Protein AF-A0A974SGR2-F1 (afdb_monomer)

Solvent-accessible surface area (backbone atoms only — not comparable to full-atom values): 9854 Å² total; per-residue (Å²): 108,26,38,35,38,32,66,73,62,61,27,42,56,68,49,44,30,70,67,68,69,44,50,73,65,49,49,39,49,68,59,56,96,46,69,69,44,54,49,40,41,57,39,40,78,72,72,32,44,42,34,42,46,37,31,22,83,66,70,86,58,76,45,78,44,71,26,63,75,69,69,35,37,38,35,37,37,39,48,25,70,70,30,63,55,53,72,70,46,82,71,44,68,75,43,75,68,30,40,30,51,49,27,26,39,30,63,48,50,98,51,55,59,57,54,42,56,76,71,55,51,55,31,38,37,32,45,35,56,96,36,25,36,33,60,49,49,50,54,42,24,59,75,69,73,34,57,71,50,62,44,83,77,74,89,76,75,100,65,98,68,92,75,83,76,73,77,77,79,74,78,76,84,129

Sequence (174 aa):
MHVGIFMHTNYFEDFFVKGLGLSEEEYVSSYHNDFSFDYARLLHTKGIRTTIYNFTRVGDEVRTYRHGIVDCTVKFIPVGRLYKSYCLIPLSHRTPIGKFISQYISTIQKDLAGILRGDGISLIYAQEYASGRFERLASTAKELNIPIIAAYHGAAYINGYCLLRSIRCTRLPF

Structure (mmCIF, N/CA/C/O backbone):
data_AF-A0A974SGR2-F1
#
_entry.id   AF-A0A974SGR2-F1
#
loop_
_atom_site.group_PDB
_atom_site.id
_atom_site.type_symbol
_atom_site.label_atom_id
_atom_site.label_alt_id
_atom_site.label_comp_id
_atom_site.label_asym_id
_atom_site.label_entity_id
_atom_site.label_seq_id
_atom_site.pdbx_PDB_ins_code
_atom_site.Cartn_x
_atom_site.Cartn_y
_atom_site.Cartn_z
_atom_site.occupancy
_atom_site.B_iso_or_equiv
_atom_site.auth_seq_id
_atom_site.auth_comp_id
_atom_site.auth_asym_id
_atom_site.auth_atom_id
_atom_site.pdbx_PDB_model_num
ATOM 1 N N . MET A 1 1 ? -12.141 1.191 14.146 1.00 92.06 1 MET A N 1
ATOM 2 C CA . MET A 1 1 ? -11.139 1.882 13.301 1.00 92.06 1 MET A CA 1
ATOM 3 C C . MET A 1 1 ? -10.350 0.841 12.522 1.00 92.06 1 MET A C 1
ATOM 5 O O . MET A 1 1 ? -10.041 -0.201 13.094 1.00 92.06 1 MET A O 1
ATOM 9 N N . HIS A 1 2 ? -10.038 1.102 11.250 1.00 97.69 2 HIS A N 1
ATOM 10 C CA . HIS A 1 2 ? -9.254 0.194 10.405 1.00 97.69 2 HIS A CA 1
ATOM 11 C C . HIS A 1 2 ? -8.183 0.979 9.640 1.00 97.69 2 HIS A C 1
ATOM 13 O O . HIS A 1 2 ? -8.493 1.906 8.893 1.00 97.69 2 HIS A O 1
ATOM 19 N N . VAL A 1 3 ? -6.919 0.631 9.867 1.00 97.88 3 VAL A N 1
ATOM 20 C CA . VAL A 1 3 ? -5.754 1.303 9.281 1.00 97.88 3 VAL A CA 1
ATOM 21 C C . VAL A 1 3 ? -5.208 0.506 8.099 1.00 97.88 3 VAL A C 1
ATOM 23 O O . VAL A 1 3 ? -4.943 -0.690 8.220 1.00 97.88 3 VAL A O 1
ATOM 26 N N . GLY A 1 4 ? -5.016 1.175 6.964 1.00 98.00 4 GLY A N 1
ATOM 27 C CA . GLY A 1 4 ? -4.312 0.629 5.808 1.00 98.00 4 GLY A CA 1
ATOM 28 C C . GLY A 1 4 ? -2.844 1.038 5.827 1.00 98.00 4 GLY A C 1
ATOM 29 O O . GLY A 1 4 ? -2.545 2.219 5.672 1.00 98.00 4 GLY A O 1
ATOM 30 N N . ILE A 1 5 ? -1.939 0.082 6.017 1.00 96.81 5 ILE A N 1
ATOM 31 C CA . ILE A 1 5 ? -0.490 0.296 6.057 1.00 96.81 5 ILE A CA 1
ATOM 32 C C . ILE A 1 5 ? 0.082 0.033 4.664 1.00 96.81 5 ILE A C 1
ATOM 34 O O . ILE A 1 5 ? -0.095 -1.051 4.115 1.00 96.81 5 ILE A O 1
ATOM 38 N N . PHE A 1 6 ? 0.779 1.013 4.098 1.00 95.06 6 PHE A N 1
ATOM 39 C CA . PHE A 1 6 ? 1.443 0.911 2.804 1.00 95.06 6 PHE A CA 1
ATOM 40 C C . PHE A 1 6 ? 2.953 0.935 2.979 1.00 95.06 6 PHE A C 1
ATOM 42 O O . PHE A 1 6 ? 3.519 1.920 3.464 1.00 95.06 6 PHE A O 1
ATOM 49 N N . MET A 1 7 ? 3.594 -0.133 2.513 1.00 89.69 7 MET A N 1
ATOM 50 C CA . MET A 1 7 ? 5.050 -0.247 2.476 1.00 89.69 7 MET A CA 1
ATOM 51 C C . MET A 1 7 ? 5.659 0.792 1.530 1.00 89.69 7 MET A C 1
ATOM 53 O O . MET A 1 7 ? 4.964 1.354 0.686 1.00 89.69 7 MET A O 1
ATOM 57 N N . HIS A 1 8 ? 6.959 1.055 1.628 1.00 83.62 8 HIS A N 1
ATOM 58 C CA . HIS A 1 8 ? 7.677 1.952 0.708 1.00 83.62 8 HIS A CA 1
ATOM 59 C C . HIS A 1 8 ? 8.118 1.258 -0.599 1.00 83.62 8 HIS A C 1
ATOM 61 O O . HIS A 1 8 ? 8.363 1.906 -1.618 1.00 83.62 8 HIS A O 1
ATOM 67 N N . THR A 1 9 ? 8.205 -0.071 -0.593 1.00 82.69 9 THR A N 1
ATOM 68 C CA . THR A 1 9 ? 8.738 -0.893 -1.691 1.00 82.69 9 THR A CA 1
ATOM 69 C C . THR A 1 9 ? 7.934 -0.724 -2.981 1.00 82.69 9 THR A C 1
ATOM 71 O O . THR A 1 9 ? 6.711 -0.838 -2.969 1.00 82.69 9 THR A O 1
ATOM 74 N N . ASN A 1 10 ? 8.586 -0.470 -4.123 1.00 81.31 10 ASN A N 1
ATOM 75 C CA . ASN A 1 10 ? 7.888 -0.242 -5.401 1.00 81.31 10 ASN A CA 1
ATOM 76 C C . ASN A 1 10 ? 6.908 -1.371 -5.747 1.00 81.31 10 ASN A C 1
ATOM 78 O O . ASN A 1 10 ? 5.767 -1.095 -6.124 1.00 81.31 10 ASN A O 1
ATOM 82 N N . TYR A 1 11 ? 7.369 -2.608 -5.582 1.00 87.19 11 TYR A N 1
ATOM 83 C CA . TYR A 1 11 ? 6.593 -3.835 -5.635 1.00 87.19 11 TYR A CA 1
ATOM 84 C C . TYR A 1 11 ? 7.250 -4.881 -4.722 1.00 87.19 11 TYR A C 1
ATOM 86 O O . TYR A 1 11 ? 8.442 -4.798 -4.419 1.00 87.19 11 TYR A O 1
ATOM 94 N N . PHE A 1 12 ? 6.460 -5.847 -4.276 1.00 91.19 12 PHE A N 1
ATOM 95 C CA . PHE A 1 12 ? 6.796 -6.869 -3.298 1.00 91.19 12 PHE A CA 1
ATOM 96 C C . PHE A 1 12 ? 8.034 -7.670 -3.701 1.00 91.19 12 PHE A C 1
ATOM 98 O O . PHE A 1 12 ? 8.971 -7.809 -2.915 1.00 91.19 12 PHE A O 1
ATOM 105 N N . GLU A 1 13 ? 8.076 -8.118 -4.958 1.00 91.88 13 GLU A N 1
ATOM 106 C CA . GLU A 1 13 ? 9.144 -8.983 -5.457 1.00 91.88 13 GLU A CA 1
ATOM 107 C C . GLU A 1 13 ? 10.515 -8.289 -5.476 1.00 91.88 13 GLU A C 1
ATOM 109 O O . GLU A 1 13 ? 11.546 -8.956 -5.439 1.00 91.88 13 GLU A O 1
ATOM 114 N N . ASP A 1 14 ? 10.553 -6.955 -5.528 1.00 87.00 14 ASP A N 1
ATOM 115 C CA . ASP A 1 14 ? 11.807 -6.198 -5.570 1.00 87.00 14 ASP A CA 1
ATOM 116 C C . ASP A 1 14 ? 12.587 -6.306 -4.262 1.00 87.00 14 ASP A C 1
ATOM 118 O O . ASP A 1 14 ? 13.808 -6.419 -4.268 1.00 87.00 14 ASP A O 1
ATOM 122 N N . PHE A 1 15 ? 11.867 -6.273 -3.141 1.00 86.44 15 PHE A N 1
ATOM 123 C CA . PHE A 1 15 ? 12.464 -6.208 -1.815 1.00 86.44 15 PHE A CA 1
ATOM 124 C C . PHE A 1 15 ? 12.393 -7.551 -1.094 1.00 86.44 15 PHE A C 1
ATOM 126 O O . PHE A 1 15 ? 13.418 -8.070 -0.667 1.00 86.44 15 PHE A O 1
ATOM 133 N N . PHE A 1 16 ? 11.204 -8.149 -0.995 1.00 88.56 16 PHE A N 1
ATOM 134 C CA 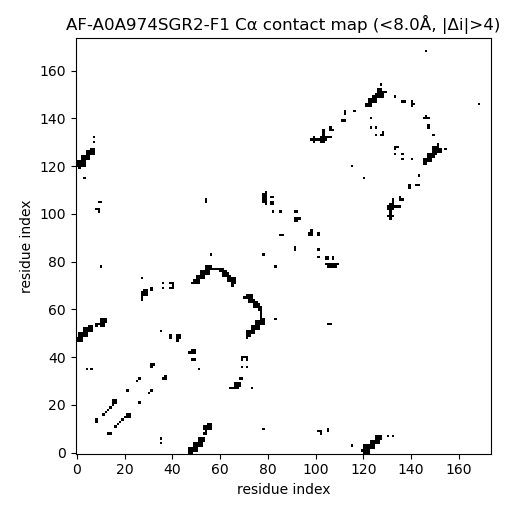. PHE A 1 16 ? 11.011 -9.357 -0.193 1.00 88.56 16 PHE A CA 1
ATOM 135 C C . PHE A 1 16 ? 11.489 -10.612 -0.926 1.00 88.56 16 PHE A C 1
ATOM 137 O O . PHE A 1 16 ? 12.197 -11.422 -0.338 1.00 88.56 16 PHE A O 1
ATOM 144 N N . VAL A 1 17 ? 11.204 -10.737 -2.226 1.00 90.69 17 VAL A N 1
ATOM 145 C CA . VAL A 1 17 ? 11.659 -11.904 -3.003 1.00 90.69 17 VAL A CA 1
ATOM 146 C C . VAL A 1 17 ? 13.141 -11.778 -3.354 1.00 90.69 17 VAL A C 1
ATOM 148 O O . VAL A 1 17 ? 13.940 -12.621 -2.967 1.00 90.69 17 VAL A O 1
ATOM 151 N N . LYS A 1 18 ? 13.552 -10.718 -4.060 1.00 87.06 18 LYS A N 1
ATOM 152 C CA . LYS A 1 18 ? 14.958 -10.574 -4.483 1.00 87.06 18 LYS A CA 1
ATOM 153 C C . LYS A 1 18 ? 15.912 -10.221 -3.344 1.00 87.06 18 LYS A C 1
ATOM 155 O O . LYS A 1 18 ? 17.061 -10.645 -3.380 1.00 87.06 18 LYS A O 1
ATOM 160 N N . GLY A 1 19 ? 15.468 -9.404 -2.391 1.00 85.38 19 GLY A N 1
ATOM 161 C CA . GLY A 1 19 ? 16.318 -8.931 -1.298 1.00 85.38 19 GLY A CA 1
ATOM 162 C C . GLY A 1 19 ? 16.404 -9.913 -0.134 1.00 85.38 19 GLY A C 1
ATOM 163 O O . GLY A 1 19 ? 17.482 -10.074 0.428 1.00 85.38 19 GLY A O 1
ATOM 164 N N . LEU A 1 20 ? 15.294 -10.574 0.215 1.00 87.69 20 LEU A N 1
ATOM 165 C CA . LEU A 1 20 ? 15.212 -11.459 1.385 1.00 87.69 20 LEU A CA 1
ATOM 166 C C . LEU A 1 20 ? 14.989 -12.939 1.040 1.00 87.69 20 LEU A C 1
ATOM 168 O O . LEU A 1 20 ? 15.041 -13.771 1.939 1.00 87.69 20 LEU A O 1
ATOM 172 N N . GLY A 1 21 ? 14.757 -13.281 -0.231 1.00 91.44 21 GLY A N 1
ATOM 173 C CA . GLY A 1 21 ? 14.520 -14.663 -0.656 1.00 91.44 21 GLY A CA 1
ATOM 174 C C . GLY A 1 21 ? 13.152 -15.220 -0.262 1.00 91.44 21 GLY A C 1
ATOM 175 O O . GLY A 1 21 ? 12.973 -16.430 -0.304 1.00 91.44 21 GLY A O 1
ATOM 176 N N . LEU A 1 22 ? 12.200 -14.367 0.129 1.00 92.81 22 LEU A N 1
ATOM 177 C CA . LEU A 1 22 ? 10.890 -14.794 0.619 1.00 92.81 22 LEU A CA 1
ATOM 178 C C . LEU A 1 22 ? 9.922 -15.065 -0.527 1.00 92.81 22 LEU A C 1
ATOM 180 O O . LEU A 1 22 ? 9.819 -14.271 -1.462 1.00 92.81 22 LEU A O 1
ATOM 184 N N . SER A 1 23 ? 9.135 -16.126 -0.409 1.00 94.25 23 SER A N 1
ATOM 185 C CA . SER A 1 23 ? 7.918 -16.316 -1.195 1.00 94.25 23 SER A CA 1
ATOM 186 C C . SER A 1 23 ? 6.734 -15.519 -0.628 1.00 94.25 23 SER A C 1
ATOM 188 O O . SER A 1 23 ? 6.746 -15.036 0.507 1.00 94.25 23 SER A O 1
ATOM 190 N N . GLU A 1 24 ? 5.675 -15.381 -1.430 1.00 94.19 24 GLU A N 1
ATOM 191 C CA . GLU A 1 24 ? 4.408 -14.782 -0.985 1.00 94.19 24 GLU A CA 1
ATOM 192 C C . GLU A 1 24 ? 3.775 -15.582 0.167 1.00 94.19 24 GLU A C 1
ATOM 194 O O . GLU A 1 24 ? 3.274 -14.998 1.127 1.00 94.19 24 GLU A O 1
ATOM 199 N N . GLU A 1 25 ? 3.850 -16.913 0.100 1.00 95.12 25 GLU A N 1
ATOM 200 C CA . GLU A 1 25 ? 3.336 -17.813 1.134 1.00 95.12 25 GLU A CA 1
ATOM 201 C C . GLU A 1 25 ? 4.106 -17.662 2.448 1.00 95.12 25 GLU A C 1
ATOM 203 O O . GLU A 1 25 ? 3.493 -17.515 3.505 1.00 95.12 25 GLU A O 1
ATOM 208 N N . GLU A 1 26 ? 5.439 -17.629 2.406 1.00 95.19 26 GLU A N 1
ATOM 209 C CA . GLU A 1 26 ? 6.265 -17.396 3.598 1.00 95.19 26 GLU A CA 1
ATOM 210 C C . GLU A 1 26 ? 5.994 -16.016 4.200 1.00 95.19 26 GLU A C 1
ATOM 212 O O . GLU A 1 26 ? 5.858 -15.886 5.421 1.00 95.19 26 GLU A O 1
ATOM 217 N N . TYR A 1 27 ? 5.836 -14.997 3.347 1.00 95.50 27 TYR A N 1
ATOM 218 C CA . TYR A 1 27 ? 5.516 -13.646 3.793 1.00 95.50 27 TYR A CA 1
ATOM 219 C C . TYR A 1 27 ? 4.186 -13.570 4.554 1.00 95.50 27 TYR A C 1
ATOM 221 O O . TYR A 1 27 ? 4.062 -12.842 5.533 1.00 95.50 27 TYR A O 1
ATOM 229 N N . VAL A 1 28 ? 3.178 -14.320 4.106 1.00 96.12 28 VAL A N 1
ATOM 230 C CA . VAL A 1 28 ? 1.841 -14.342 4.717 1.00 96.12 28 VAL A CA 1
ATOM 231 C C . VAL A 1 28 ? 1.778 -15.257 5.940 1.00 96.12 28 VAL A C 1
ATOM 233 O O . VAL A 1 28 ? 1.069 -14.961 6.903 1.00 96.12 28 VAL A O 1
ATOM 236 N N . SER A 1 29 ? 2.462 -16.396 5.902 1.00 95.44 29 SER A N 1
ATOM 237 C CA . SER A 1 29 ? 2.331 -17.432 6.928 1.00 95.44 29 SER A CA 1
ATOM 238 C C . SER A 1 29 ? 3.151 -17.135 8.179 1.00 95.44 29 SER A C 1
ATOM 240 O O . SER A 1 29 ? 2.682 -17.403 9.286 1.00 95.44 29 SER A O 1
ATOM 242 N N . SER A 1 30 ? 4.363 -16.596 8.023 1.00 93.12 30 SER A N 1
ATOM 243 C CA . SER A 1 30 ? 5.356 -16.617 9.103 1.00 93.12 30 SER A CA 1
ATOM 244 C C . SER A 1 30 ? 6.259 -15.390 9.187 1.00 93.12 30 SER A C 1
ATOM 246 O O . SER A 1 30 ? 6.767 -15.097 10.272 1.00 93.12 30 SER A O 1
ATOM 248 N N . TYR A 1 31 ? 6.464 -14.640 8.105 1.00 94.44 31 TYR A N 1
ATOM 249 C CA . TYR A 1 31 ? 7.341 -13.474 8.143 1.00 94.44 31 TYR A CA 1
ATOM 250 C C . TYR A 1 31 ? 6.707 -12.297 8.891 1.00 94.44 31 TYR A C 1
ATOM 252 O O . TYR A 1 31 ? 5.700 -11.743 8.476 1.00 94.44 31 TYR A O 1
ATOM 260 N N . HIS A 1 32 ? 7.354 -11.847 9.960 1.00 92.75 32 HIS A N 1
ATOM 261 C CA . HIS A 1 32 ? 6.906 -10.686 10.734 1.00 92.75 32 HIS A CA 1
ATOM 262 C C . HIS A 1 32 ? 8.060 -9.773 11.167 1.00 92.75 32 HIS A C 1
ATOM 264 O O . HIS A 1 32 ? 7.887 -8.924 12.037 1.00 92.75 32 HIS A O 1
ATOM 270 N N . ASN A 1 33 ? 9.234 -9.924 10.546 1.00 89.69 33 ASN A N 1
ATOM 271 C CA . ASN A 1 33 ? 10.448 -9.171 10.876 1.00 89.69 33 ASN A CA 1
ATOM 272 C C . ASN A 1 33 ? 10.516 -7.839 10.113 1.00 89.69 33 ASN A C 1
ATOM 274 O O . ASN A 1 33 ? 11.524 -7.524 9.481 1.00 89.69 33 ASN A O 1
ATOM 278 N N . ASP A 1 34 ? 9.426 -7.078 10.141 1.00 87.44 34 ASP A N 1
ATOM 279 C CA . ASP A 1 34 ? 9.338 -5.745 9.551 1.00 87.44 34 ASP A CA 1
ATOM 280 C C . ASP A 1 34 ? 8.452 -4.837 10.412 1.00 87.44 34 ASP A C 1
ATOM 282 O O . ASP A 1 34 ? 7.514 -5.292 11.074 1.00 87.44 34 ASP A O 1
ATOM 286 N N . PHE A 1 35 ? 8.729 -3.532 10.364 1.00 90.19 35 PHE A N 1
ATOM 287 C CA . PHE A 1 35 ? 7.998 -2.517 11.120 1.00 90.19 35 PHE A CA 1
ATOM 288 C C . PHE A 1 35 ? 6.475 -2.634 10.963 1.00 90.19 35 PHE A C 1
ATOM 290 O O . PHE A 1 35 ? 5.741 -2.448 11.934 1.00 90.19 35 PHE A O 1
ATOM 297 N N . SER A 1 36 ? 5.983 -2.924 9.756 1.00 92.75 36 SER A N 1
ATOM 298 C CA . SER A 1 36 ? 4.544 -2.981 9.484 1.00 92.75 36 SER A CA 1
ATOM 299 C C . SER A 1 36 ? 3.821 -4.027 10.332 1.00 92.75 36 SER A C 1
ATOM 301 O O . SER A 1 36 ? 2.715 -3.766 10.812 1.00 92.75 36 SER A O 1
ATOM 303 N N . PHE A 1 37 ? 4.465 -5.166 10.581 1.00 95.31 37 PHE A N 1
ATOM 304 C CA . PHE A 1 37 ? 3.937 -6.251 11.398 1.00 95.31 37 PHE A CA 1
ATOM 305 C C . PHE A 1 37 ? 3.980 -5.925 12.889 1.00 95.31 37 PHE A C 1
ATOM 307 O O . PHE A 1 37 ? 2.978 -6.109 13.582 1.00 95.31 37 PHE A O 1
ATOM 314 N N . ASP A 1 38 ? 5.086 -5.371 13.383 1.00 93.69 38 ASP A N 1
ATOM 315 C CA . ASP A 1 38 ? 5.173 -4.928 14.777 1.00 93.69 38 ASP A CA 1
ATOM 316 C C . ASP A 1 38 ? 4.168 -3.816 15.085 1.00 93.69 38 ASP A C 1
ATOM 318 O O . ASP A 1 38 ? 3.489 -3.839 16.117 1.00 93.69 38 ASP A O 1
ATOM 322 N N . TYR A 1 39 ? 4.010 -2.870 14.159 1.00 94.06 39 TYR A N 1
ATOM 323 C CA . TYR A 1 39 ? 3.048 -1.789 14.301 1.00 94.06 39 TYR A CA 1
ATOM 324 C C . TYR A 1 39 ? 1.60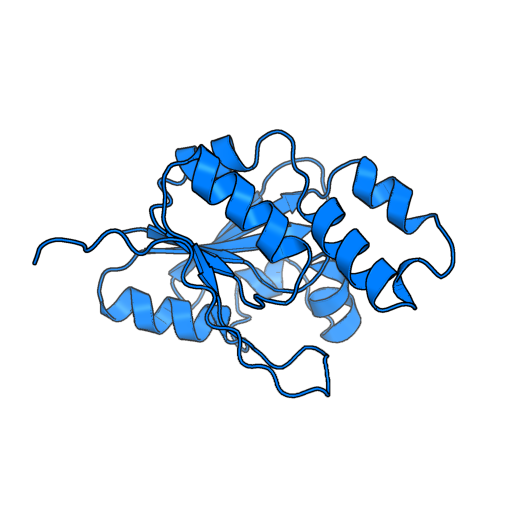9 -2.302 14.228 1.00 94.06 39 TYR A C 1
ATOM 326 O O . TYR A 1 39 ? 0.771 -1.904 15.040 1.00 94.06 39 TYR A O 1
ATOM 334 N N . ALA A 1 40 ? 1.323 -3.241 13.321 1.00 96.06 40 ALA A N 1
ATOM 335 C CA . ALA A 1 40 ? 0.033 -3.917 13.260 1.00 96.06 40 ALA A CA 1
ATOM 336 C C . ALA A 1 40 ? -0.292 -4.647 14.569 1.00 96.06 40 ALA A C 1
ATOM 338 O O . ALA A 1 40 ? -1.397 -4.488 15.091 1.00 96.06 40 ALA A O 1
ATOM 339 N N . ARG A 1 41 ? 0.676 -5.377 15.135 1.00 95.25 41 ARG A N 1
ATOM 340 C CA . ARG A 1 41 ? 0.534 -6.060 16.425 1.00 95.25 41 ARG A CA 1
ATOM 341 C C . ARG A 1 41 ? 0.227 -5.073 17.548 1.00 95.25 41 ARG A C 1
ATOM 343 O O . ARG A 1 41 ? -0.696 -5.302 18.325 1.00 95.25 41 ARG A O 1
ATOM 350 N N . LEU A 1 42 ? 0.949 -3.954 17.616 1.00 94.69 42 LEU A N 1
ATOM 351 C CA . LEU A 1 42 ? 0.715 -2.917 18.622 1.00 94.69 42 LEU A CA 1
ATOM 352 C C . LEU A 1 42 ? -0.683 -2.297 18.492 1.00 94.69 42 LEU A C 1
ATOM 354 O O . LEU A 1 42 ? -1.392 -2.180 19.490 1.00 94.69 42 LEU A O 1
ATOM 358 N N . LEU A 1 43 ? -1.101 -1.931 17.278 1.00 95.12 43 LEU A N 1
ATOM 359 C CA . LEU A 1 43 ? -2.435 -1.380 17.014 1.00 95.12 43 LEU A CA 1
ATOM 360 C C . LEU A 1 43 ? -3.542 -2.378 17.379 1.00 95.12 43 LEU A C 1
ATOM 362 O O . LEU A 1 43 ? -4.556 -1.989 17.965 1.00 95.12 43 LEU A O 1
ATOM 366 N N . HIS A 1 44 ? -3.315 -3.666 17.125 1.00 94.38 44 HIS A N 1
ATOM 367 C CA . HIS A 1 44 ? -4.245 -4.723 17.498 1.00 94.38 44 HIS A CA 1
ATOM 368 C C . HIS A 1 44 ? -4.483 -4.779 19.016 1.00 94.38 44 HIS A C 1
ATOM 370 O O . HIS A 1 44 ? -5.629 -4.901 19.444 1.00 94.38 44 HIS A O 1
ATOM 376 N N . THR A 1 45 ? -3.454 -4.557 19.852 1.00 95.12 45 THR A N 1
ATOM 377 C CA . THR A 1 45 ? -3.625 -4.466 21.324 1.00 95.12 45 THR A CA 1
ATOM 378 C C . THR A 1 45 ? -4.552 -3.330 21.775 1.00 95.12 45 THR A C 1
ATOM 380 O O . THR A 1 45 ? -5.000 -3.307 22.920 1.00 95.12 45 THR A O 1
ATOM 383 N N . LYS A 1 46 ? -4.851 -2.376 20.885 1.00 95.69 46 LYS A N 1
ATOM 384 C CA . LYS A 1 46 ? -5.781 -1.261 21.104 1.00 95.69 46 LYS A CA 1
ATOM 385 C C . LYS A 1 46 ? -7.131 -1.464 20.403 1.00 95.69 46 LYS A C 1
ATOM 387 O O . LYS A 1 46 ? -7.908 -0.520 20.306 1.00 95.69 46 LYS A O 1
ATOM 392 N N . GLY A 1 47 ? -7.409 -2.666 19.892 1.00 95.44 47 GLY A N 1
ATOM 393 C CA . GLY A 1 47 ? -8.634 -2.982 19.150 1.00 95.44 47 GLY A CA 1
ATOM 394 C C . GLY A 1 47 ? -8.695 -2.356 17.751 1.00 95.44 47 GLY A C 1
ATOM 395 O O . GLY A 1 47 ? -9.773 -2.251 17.164 1.00 95.44 47 GLY A O 1
ATOM 396 N N . ILE A 1 48 ? -7.559 -1.908 17.206 1.00 96.50 48 ILE A N 1
ATOM 397 C CA . ILE A 1 48 ? -7.482 -1.309 15.872 1.00 96.50 48 ILE A CA 1
ATOM 398 C C . ILE A 1 48 ? -7.136 -2.402 14.860 1.00 96.50 48 ILE A C 1
ATOM 400 O O . ILE A 1 48 ? -6.100 -3.057 14.955 1.00 96.50 48 ILE A O 1
ATOM 404 N N . ARG A 1 49 ? -8.002 -2.573 13.856 1.00 97.31 49 ARG A N 1
ATOM 405 C CA . ARG A 1 49 ? -7.767 -3.497 12.742 1.00 97.31 49 ARG A CA 1
ATOM 406 C C . ARG A 1 49 ? -6.751 -2.922 11.766 1.00 97.31 49 ARG A C 1
ATOM 408 O O . ARG A 1 49 ? -6.749 -1.715 11.512 1.00 97.31 49 ARG A O 1
ATOM 415 N N . THR A 1 50 ? -5.956 -3.788 11.152 1.00 97.88 50 THR A N 1
ATOM 416 C CA . THR A 1 50 ? -4.932 -3.386 10.186 1.00 97.88 50 THR A CA 1
ATOM 417 C C . THR A 1 50 ? -4.972 -4.236 8.921 1.00 97.88 50 THR A C 1
ATOM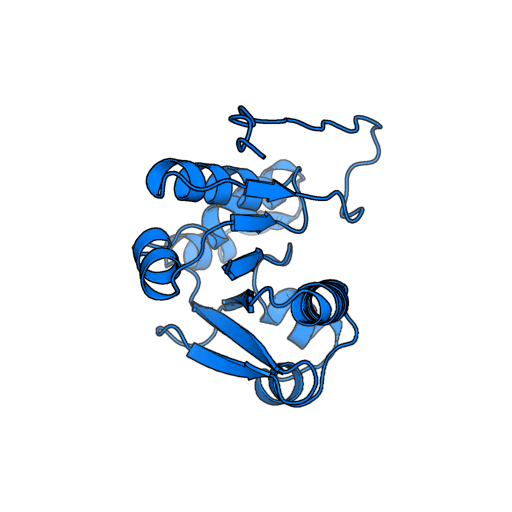 419 O O . THR A 1 50 ? -5.214 -5.446 8.962 1.00 97.88 50 THR A O 1
ATOM 422 N N . THR A 1 51 ? -4.729 -3.581 7.785 1.00 98.38 51 THR A N 1
ATOM 423 C CA . THR A 1 51 ? -4.425 -4.241 6.512 1.00 98.38 51 THR A CA 1
ATOM 424 C C . THR A 1 51 ? -3.100 -3.721 5.986 1.00 98.38 51 THR A C 1
ATOM 426 O O . THR A 1 51 ? -2.947 -2.514 5.820 1.00 98.38 51 THR A O 1
ATOM 429 N N . ILE A 1 52 ? -2.158 -4.619 5.714 1.00 97.50 52 ILE A N 1
ATOM 430 C CA . ILE A 1 52 ? -0.882 -4.307 5.072 1.00 97.50 52 ILE A CA 1
ATOM 431 C C . ILE A 1 52 ? -1.054 -4.495 3.565 1.00 97.50 52 ILE A C 1
ATOM 433 O O . ILE A 1 52 ? -1.418 -5.578 3.104 1.00 97.50 52 ILE A O 1
ATOM 437 N N . TYR A 1 53 ? -0.806 -3.438 2.799 1.00 96.88 53 TYR A N 1
ATOM 438 C CA . TYR A 1 53 ? -0.929 -3.421 1.347 1.00 96.88 53 TYR A CA 1
ATOM 439 C C . TYR A 1 53 ? 0.445 -3.473 0.687 1.00 96.88 53 TYR A C 1
ATOM 441 O O . TYR A 1 53 ? 1.285 -2.587 0.869 1.00 96.88 53 TYR A O 1
ATOM 449 N N . ASN A 1 54 ? 0.629 -4.488 -0.147 1.00 95.06 54 ASN A N 1
ATOM 450 C CA . ASN A 1 54 ? 1.790 -4.683 -0.994 1.00 95.06 54 ASN A CA 1
ATOM 451 C C . ASN A 1 54 ? 1.373 -4.556 -2.457 1.00 95.06 54 ASN A C 1
ATOM 453 O O . ASN A 1 54 ? 0.403 -5.170 -2.891 1.00 95.06 54 ASN A O 1
ATOM 457 N N . PHE A 1 55 ? 2.117 -3.784 -3.245 1.00 94.75 55 PHE A N 1
ATOM 458 C CA . PHE A 1 55 ? 1.970 -3.834 -4.700 1.00 94.75 55 PHE A CA 1
ATOM 459 C C . PHE A 1 55 ? 2.775 -5.015 -5.239 1.00 94.75 55 PHE A C 1
ATOM 461 O O . PHE A 1 55 ? 3.874 -5.247 -4.756 1.00 94.75 55 PHE A O 1
ATOM 468 N N . THR A 1 56 ? 2.278 -5.758 -6.221 1.00 94.06 56 THR A N 1
ATOM 469 C CA . THR A 1 56 ? 2.936 -6.969 -6.753 1.00 94.06 56 THR A CA 1
ATOM 470 C C . THR A 1 56 ? 2.992 -6.936 -8.274 1.00 94.06 56 THR A C 1
ATOM 472 O O . THR A 1 56 ? 2.102 -6.401 -8.932 1.00 94.06 56 THR A O 1
ATOM 475 N N . ARG A 1 57 ? 4.049 -7.498 -8.863 1.00 91.62 57 ARG A N 1
ATOM 476 C CA . ARG A 1 57 ? 4.125 -7.744 -10.312 1.00 91.62 57 ARG A CA 1
ATOM 477 C C . ARG A 1 57 ? 3.470 -9.054 -10.742 1.00 91.62 57 ARG A C 1
ATOM 479 O O . ARG A 1 57 ? 3.302 -9.251 -11.946 1.00 91.62 57 ARG A O 1
ATOM 486 N N . VAL A 1 58 ? 3.151 -9.924 -9.791 1.00 90.50 58 VAL A N 1
ATOM 487 C CA . VAL A 1 58 ? 2.622 -11.266 -10.020 1.00 90.50 58 VAL A CA 1
ATOM 488 C C . VAL A 1 58 ? 1.098 -11.248 -9.949 1.00 90.50 58 VAL A C 1
ATOM 490 O O . VAL A 1 58 ? 0.503 -10.650 -9.050 1.00 90.50 58 VAL A O 1
ATOM 493 N N . GLY A 1 59 ? 0.475 -11.937 -10.904 1.00 89.81 59 GLY A N 1
ATOM 494 C CA . GLY A 1 59 ? -0.976 -12.003 -11.041 1.00 89.81 59 GLY A CA 1
ATOM 495 C C . GLY A 1 59 ? -1.600 -10.712 -11.575 1.00 89.81 59 GLY A C 1
ATOM 496 O O . GLY A 1 59 ? -0.929 -9.695 -11.767 1.00 89.81 59 GLY A O 1
ATOM 497 N N . ASP A 1 60 ? -2.907 -10.780 -11.818 1.00 89.81 60 ASP A N 1
ATOM 498 C CA . ASP A 1 60 ? -3.715 -9.663 -12.324 1.00 89.81 60 ASP A CA 1
ATOM 499 C C . ASP A 1 60 ? -4.930 -9.354 -11.427 1.00 89.81 60 ASP A C 1
ATOM 501 O O . ASP A 1 60 ? -5.673 -8.411 -11.694 1.00 89.81 60 ASP A O 1
ATOM 505 N N . GLU A 1 61 ? -5.087 -10.081 -10.314 1.00 92.75 61 GLU A N 1
ATOM 506 C CA . GLU A 1 61 ? -6.163 -9.897 -9.336 1.00 92.75 61 GLU A CA 1
ATOM 507 C C . GLU A 1 61 ? -5.631 -9.519 -7.948 1.00 92.75 61 GLU A C 1
ATOM 509 O O . GLU A 1 61 ? -4.510 -9.869 -7.565 1.00 92.75 61 GLU A O 1
ATOM 514 N N . VAL A 1 62 ? -6.455 -8.799 -7.179 1.00 95.50 62 VAL A N 1
ATOM 515 C CA . VAL A 1 62 ? -6.151 -8.476 -5.781 1.00 95.50 62 VAL A CA 1
ATOM 516 C C . VAL A 1 62 ? -6.285 -9.736 -4.942 1.00 95.50 62 VAL A C 1
ATOM 518 O O . VAL A 1 62 ? -7.357 -10.331 -4.867 1.00 95.50 62 VAL A O 1
ATOM 521 N N . ARG A 1 63 ? -5.209 -10.106 -4.254 1.00 96.62 63 ARG A N 1
ATOM 522 C CA . ARG A 1 63 ? -5.176 -11.287 -3.387 1.00 96.62 63 ARG A CA 1
ATOM 523 C C . ARG A 1 63 ? -5.175 -10.855 -1.933 1.00 96.62 63 ARG A C 1
ATOM 525 O O . ARG A 1 63 ? -4.483 -9.906 -1.569 1.00 96.62 63 ARG A O 1
ATOM 532 N N . THR A 1 64 ? -5.993 -11.515 -1.119 1.00 97.62 64 THR A N 1
ATOM 533 C CA . THR A 1 64 ? -6.217 -11.158 0.285 1.00 97.62 64 THR A CA 1
ATOM 534 C C . THR A 1 64 ? -5.956 -12.360 1.165 1.00 97.62 64 THR A C 1
ATOM 536 O O . THR A 1 64 ? -6.508 -13.429 0.926 1.00 97.62 64 THR A O 1
ATOM 539 N N . TYR A 1 65 ? -5.169 -12.152 2.211 1.00 97.50 65 TYR A N 1
ATOM 540 C CA . TYR A 1 65 ? -4.785 -13.191 3.149 1.00 97.50 65 TYR A CA 1
ATOM 541 C C . TYR A 1 65 ? -4.933 -12.716 4.591 1.00 97.50 65 TYR A C 1
ATOM 543 O O . TYR A 1 65 ? -4.886 -11.517 4.886 1.00 97.50 65 TYR A O 1
ATOM 551 N N . ARG A 1 66 ? -5.076 -13.678 5.502 1.00 97.00 66 ARG A N 1
ATOM 552 C CA . ARG A 1 66 ? -4.891 -13.466 6.936 1.00 97.00 66 ARG A CA 1
ATOM 553 C C . ARG A 1 66 ? -3.468 -13.878 7.289 1.00 97.00 66 ARG A C 1
ATOM 555 O O . ARG A 1 66 ? -3.055 -14.976 6.937 1.00 97.00 66 ARG A O 1
ATOM 562 N N . HIS A 1 67 ? -2.727 -12.995 7.945 1.00 96.75 67 HIS A N 1
ATOM 563 C CA . HIS A 1 67 ? -1.360 -13.288 8.345 1.00 96.75 67 HIS A CA 1
ATOM 564 C C . HIS A 1 67 ? -1.333 -14.291 9.506 1.00 96.75 67 HIS A C 1
ATOM 566 O O . HIS A 1 67 ? -2.041 -14.091 10.494 1.00 96.75 67 HIS A O 1
ATOM 572 N N . GLY A 1 68 ? -0.495 -15.326 9.409 1.00 92.19 68 GLY A N 1
ATOM 573 C CA . GLY A 1 68 ? -0.544 -16.494 10.299 1.00 92.19 68 GLY A CA 1
ATOM 574 C C . GLY A 1 68 ? -0.163 -16.237 11.762 1.00 92.19 68 GLY A C 1
ATOM 575 O O . GLY A 1 68 ? -0.634 -16.950 12.641 1.00 92.19 68 GLY A O 1
ATOM 576 N N . ILE A 1 69 ? 0.659 -15.217 12.040 1.00 92.88 69 ILE A N 1
ATOM 577 C CA . ILE A 1 69 ? 1.171 -14.936 13.400 1.00 92.88 69 ILE A CA 1
ATOM 578 C C . ILE A 1 69 ? 0.551 -13.665 13.994 1.00 92.88 69 ILE A C 1
ATOM 580 O O . ILE A 1 69 ? -0.052 -13.682 15.059 1.00 92.88 69 ILE A O 1
ATOM 584 N N . VAL A 1 70 ? 0.714 -12.535 13.303 1.00 91.56 70 VAL A N 1
ATOM 585 C CA . VAL A 1 70 ? 0.248 -11.204 13.746 1.00 91.56 70 VAL A CA 1
ATOM 586 C C . VAL A 1 70 ? -1.273 -11.025 13.658 1.00 91.56 70 VAL A C 1
ATOM 588 O O . VAL A 1 70 ? -1.800 -10.073 14.228 1.00 91.56 70 VAL A O 1
ATOM 591 N N . ASP A 1 71 ? -1.978 -11.914 12.950 1.00 88.62 71 ASP A N 1
ATOM 592 C CA . ASP A 1 71 ? -3.435 -11.855 12.791 1.00 88.62 71 ASP A CA 1
ATOM 593 C C . ASP A 1 71 ? -3.916 -10.502 12.208 1.00 88.62 71 ASP A C 1
ATOM 595 O O . ASP A 1 71 ? -4.928 -9.919 12.598 1.00 88.62 71 ASP A O 1
ATOM 599 N N . CYS A 1 72 ? -3.162 -9.967 11.242 1.00 95.44 72 CYS A N 1
ATOM 600 C CA . CYS A 1 72 ? -3.559 -8.821 10.419 1.00 95.44 72 CYS A CA 1
ATOM 601 C C . CYS A 1 72 ? -3.962 -9.282 9.013 1.00 95.44 72 CYS A C 1
ATOM 603 O O . CYS A 1 72 ? -3.700 -10.419 8.617 1.00 95.44 72 CYS A O 1
ATOM 605 N N . THR A 1 73 ? -4.627 -8.425 8.240 1.00 98.00 73 THR A N 1
ATOM 606 C CA . THR A 1 73 ? -4.899 -8.726 6.826 1.00 98.00 73 THR A CA 1
ATOM 607 C C . THR A 1 73 ? -3.709 -8.298 5.973 1.00 98.00 73 THR A C 1
ATOM 609 O O . THR A 1 73 ? -3.198 -7.196 6.139 1.00 98.00 73 THR A O 1
ATOM 612 N N . VAL A 1 74 ? -3.302 -9.125 5.016 1.00 97.62 74 VAL A N 1
ATOM 613 C CA . VAL A 1 74 ? -2.288 -8.784 4.010 1.00 97.62 74 VAL A CA 1
ATOM 614 C C . VAL A 1 74 ? -2.952 -8.797 2.643 1.00 97.62 74 VAL A C 1
ATOM 616 O O . VAL A 1 74 ? -3.684 -9.733 2.317 1.00 97.62 74 VAL A O 1
ATOM 619 N N . LYS A 1 75 ? -2.718 -7.758 1.841 1.00 97.12 75 LYS A N 1
ATOM 620 C CA . LYS A 1 75 ? -3.229 -7.668 0.475 1.00 97.12 75 LYS A CA 1
ATOM 621 C C . LYS A 1 75 ? -2.127 -7.421 -0.533 1.00 97.12 75 LYS A C 1
ATOM 623 O O . LYS A 1 75 ? -1.292 -6.540 -0.344 1.00 97.12 75 LYS A O 1
ATOM 628 N N . PHE A 1 76 ? -2.204 -8.147 -1.639 1.00 96.50 76 PHE A N 1
ATOM 629 C CA . PHE A 1 76 ? -1.353 -7.967 -2.803 1.00 96.50 76 PHE A CA 1
ATOM 630 C C . PHE A 1 76 ? -2.167 -7.340 -3.929 1.00 96.50 76 PHE A C 1
ATOM 632 O O . PHE A 1 76 ? -3.130 -7.932 -4.413 1.00 96.50 76 PHE A O 1
ATOM 639 N N . ILE A 1 77 ? -1.790 -6.126 -4.325 1.00 95.56 77 ILE A N 1
ATOM 640 C CA . ILE A 1 77 ? -2.430 -5.358 -5.391 1.00 95.56 77 ILE A CA 1
ATOM 641 C C . ILE A 1 77 ? -1.535 -5.413 -6.641 1.00 95.56 77 ILE A C 1
ATOM 643 O O . ILE A 1 77 ? -0.417 -4.890 -6.602 1.00 95.56 77 ILE A O 1
ATOM 647 N N . PRO A 1 78 ? -1.989 -6.005 -7.757 1.00 94.25 78 PRO A N 1
ATOM 648 C CA . PRO A 1 78 ? -1.224 -6.055 -9.002 1.00 94.25 78 PRO A CA 1
ATOM 649 C C . PRO A 1 78 ? -0.847 -4.662 -9.482 1.00 94.25 78 PRO A C 1
ATOM 651 O O . PRO A 1 78 ? -1.705 -3.792 -9.521 1.00 94.25 78 PRO A O 1
ATOM 654 N N . VAL A 1 79 ? 0.401 -4.428 -9.889 1.00 92.38 79 VAL A N 1
ATOM 655 C CA . VAL A 1 79 ? 0.838 -3.152 -10.479 1.00 92.38 79 VAL A CA 1
ATOM 656 C C . VAL A 1 79 ? 0.176 -2.896 -11.840 1.00 92.38 79 VAL A C 1
ATOM 658 O O . VAL A 1 79 ? 0.017 -3.801 -12.663 1.00 92.38 79 VAL A O 1
ATOM 661 N N . GLY A 1 80 ? -0.174 -1.638 -12.104 1.00 88.88 80 GLY A N 1
ATOM 662 C CA . GLY A 1 80 ? -0.859 -1.238 -13.324 1.00 88.88 80 GLY A CA 1
ATOM 663 C C . GLY A 1 80 ? 0.030 -1.350 -14.562 1.00 88.88 80 GLY A C 1
ATOM 664 O O . GLY A 1 80 ? 1.262 -1.348 -14.487 1.00 88.88 80 GLY A O 1
ATOM 665 N N . ARG A 1 81 ? -0.600 -1.380 -15.743 1.00 87.38 81 ARG A N 1
ATOM 666 C CA . ARG A 1 81 ? 0.103 -1.457 -17.040 1.00 87.38 81 ARG A CA 1
ATOM 667 C C . ARG A 1 81 ? 1.121 -0.328 -17.228 1.00 87.38 81 ARG A C 1
ATOM 669 O O . ARG A 1 81 ? 2.200 -0.577 -17.748 1.00 87.38 81 ARG A O 1
ATOM 676 N N . LEU A 1 82 ? 0.812 0.879 -16.745 1.00 86.94 82 LEU A N 1
ATOM 677 C CA . LEU A 1 82 ? 1.721 2.029 -16.802 1.00 86.94 82 LEU A CA 1
ATOM 678 C C . LEU A 1 82 ? 3.050 1.751 -16.094 1.00 86.94 82 LEU A C 1
ATOM 680 O O . LEU A 1 82 ? 4.109 2.082 -16.621 1.00 86.94 82 LEU A O 1
ATOM 684 N N . TYR A 1 83 ? 3.002 1.099 -14.931 1.00 88.06 83 TYR A N 1
ATOM 685 C CA . TYR A 1 83 ? 4.210 0.738 -14.201 1.00 88.06 83 TYR A CA 1
ATOM 686 C C . TYR A 1 83 ? 4.994 -0.364 -14.915 1.00 88.06 83 TYR A C 1
ATOM 688 O O . TYR A 1 83 ? 6.210 -0.255 -15.057 1.00 88.06 83 TYR A O 1
ATOM 696 N N . LYS A 1 84 ? 4.295 -1.384 -15.441 1.00 85.88 84 LYS A N 1
ATOM 697 C CA . LYS A 1 84 ? 4.916 -2.450 -16.247 1.00 85.88 84 LYS A CA 1
ATOM 698 C C . LYS A 1 84 ? 5.688 -1.854 -17.440 1.00 85.88 84 LYS A C 1
ATOM 700 O O . LYS A 1 84 ? 6.821 -2.261 -17.677 1.00 85.88 84 LYS A O 1
ATOM 705 N N . SER A 1 85 ? 5.128 -0.848 -18.120 1.00 86.94 85 SER A N 1
ATOM 706 C CA . SER A 1 85 ? 5.810 -0.121 -19.202 1.00 86.94 85 SER A CA 1
ATOM 707 C C . SER A 1 85 ? 6.971 0.748 -18.710 1.00 86.94 85 SER A C 1
ATOM 709 O O . SER A 1 85 ? 8.018 0.776 -19.349 1.00 86.94 85 SER A O 1
ATOM 711 N N . TYR A 1 86 ? 6.829 1.429 -17.567 1.00 86.00 86 TYR A N 1
ATOM 712 C CA . TYR A 1 86 ? 7.904 2.243 -16.984 1.00 86.00 86 TYR A CA 1
ATOM 713 C C . TYR A 1 86 ? 9.163 1.414 -16.680 1.00 86.00 86 TYR A C 1
ATOM 715 O O . TYR A 1 86 ? 10.282 1.867 -16.920 1.00 86.00 86 TYR A O 1
ATOM 723 N N . CYS A 1 87 ? 8.987 0.170 -16.222 1.00 83.56 87 CYS A N 1
ATOM 724 C CA . CYS A 1 87 ? 10.089 -0.760 -15.970 1.00 83.56 87 CYS A CA 1
ATOM 725 C C . CYS A 1 87 ? 10.878 -1.160 -17.231 1.00 83.56 87 CYS A C 1
ATOM 727 O O . CYS A 1 87 ? 11.976 -1.694 -17.093 1.00 83.56 87 CYS A O 1
ATOM 729 N N . LEU A 1 88 ? 10.347 -0.932 -18.440 1.00 85.19 88 LEU A N 1
ATOM 730 C CA . LEU A 1 88 ? 11.060 -1.196 -19.696 1.00 85.19 88 LEU A CA 1
ATOM 731 C C . LEU A 1 88 ? 12.037 -0.075 -20.066 1.00 85.19 88 LEU A C 1
ATOM 733 O O . LEU A 1 88 ? 12.893 -0.274 -20.923 1.00 85.19 88 LEU A O 1
ATOM 737 N N . ILE A 1 89 ? 11.921 1.098 -19.437 1.00 83.62 89 ILE A N 1
ATOM 738 C CA . ILE A 1 89 ? 12.790 2.243 -19.708 1.00 83.62 89 ILE A CA 1
ATOM 739 C C . ILE A 1 89 ? 14.132 2.013 -18.994 1.00 83.62 89 ILE A C 1
ATOM 741 O O . ILE A 1 89 ? 14.166 1.981 -17.758 1.00 83.62 89 ILE A O 1
ATOM 745 N N . PRO A 1 90 ? 15.257 1.876 -19.721 1.00 74.50 90 PRO A N 1
ATOM 746 C CA . PRO A 1 90 ? 16.556 1.650 -19.101 1.00 74.50 90 PRO A CA 1
ATOM 747 C C . PRO A 1 90 ? 16.928 2.795 -18.157 1.00 74.50 90 PRO A C 1
ATOM 749 O O . PRO A 1 90 ? 16.706 3.964 -18.461 1.00 74.50 90 PRO A O 1
ATOM 752 N N . LEU A 1 91 ? 17.541 2.466 -17.015 1.00 75.06 91 LEU A N 1
ATOM 753 C CA . LEU A 1 91 ? 18.073 3.433 -16.038 1.00 75.06 91 LEU A CA 1
ATOM 754 C C . LEU A 1 91 ? 17.032 4.358 -15.377 1.00 75.06 91 LEU A C 1
ATOM 756 O O . LEU A 1 91 ? 17.411 5.197 -14.558 1.00 75.06 91 LEU A O 1
ATOM 760 N N . SER A 1 92 ? 15.737 4.172 -15.643 1.00 73.25 92 SER A N 1
ATOM 761 C CA . SER A 1 92 ? 14.641 5.006 -15.125 1.00 73.25 92 SER A CA 1
ATOM 762 C C . SER A 1 92 ? 14.534 5.019 -13.595 1.00 73.25 92 SER A C 1
ATOM 764 O O . SER A 1 92 ? 13.913 5.906 -13.020 1.00 73.25 92 SER A O 1
ATOM 766 N N . HIS A 1 93 ? 15.180 4.073 -12.912 1.00 70.88 93 HIS A N 1
ATOM 767 C CA . HIS A 1 93 ? 15.226 3.982 -11.450 1.00 70.88 93 HIS A CA 1
ATOM 768 C C . HIS A 1 93 ? 16.547 4.485 -10.837 1.00 70.88 93 HIS A C 1
ATOM 770 O O . HIS A 1 93 ? 16.720 4.427 -9.618 1.00 70.88 93 HIS A O 1
ATOM 776 N N . ARG A 1 94 ? 17.511 4.949 -11.650 1.00 75.31 94 ARG A N 1
ATOM 777 C CA . ARG A 1 94 ? 18.848 5.344 -11.165 1.00 75.31 94 ARG A CA 1
ATOM 778 C C . ARG A 1 94 ? 18.918 6.771 -10.633 1.00 75.31 94 ARG A C 1
ATOM 780 O O . ARG A 1 94 ? 19.805 7.060 -9.836 1.00 75.31 94 ARG A O 1
ATOM 787 N N . THR A 1 95 ? 17.996 7.645 -11.027 1.00 79.62 95 THR A N 1
ATOM 788 C CA . THR A 1 95 ? 17.950 9.031 -10.541 1.00 79.62 95 THR A CA 1
ATOM 789 C C . THR A 1 95 ? 16.927 9.188 -9.411 1.00 79.62 95 THR A C 1
ATOM 791 O O . THR A 1 95 ? 15.940 8.448 -9.373 1.00 79.62 95 THR A O 1
ATOM 794 N N . PRO A 1 96 ? 17.110 10.160 -8.498 1.00 78.31 96 PRO A N 1
ATOM 795 C CA . PRO A 1 96 ? 16.136 10.438 -7.439 1.00 78.31 96 PRO A CA 1
ATOM 796 C C . PRO A 1 96 ? 14.728 10.744 -7.980 1.00 78.31 96 PRO A C 1
ATOM 798 O O . PRO A 1 96 ? 13.736 10.195 -7.503 1.00 78.31 96 PRO A O 1
ATOM 801 N N . ILE A 1 97 ? 14.652 11.531 -9.058 1.00 82.25 97 ILE A N 1
ATOM 802 C CA . ILE A 1 97 ? 13.400 11.846 -9.764 1.00 82.25 97 ILE A CA 1
ATOM 803 C C . ILE A 1 97 ? 12.774 10.575 -10.348 1.00 82.25 97 ILE A C 1
ATOM 805 O O . ILE A 1 97 ? 11.579 10.337 -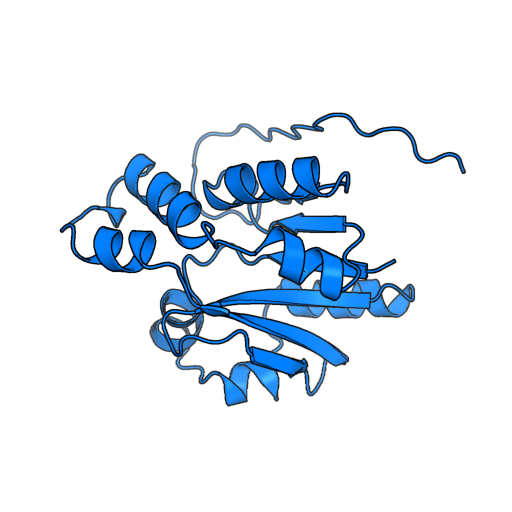10.198 1.00 82.25 97 ILE A O 1
ATOM 809 N N . GLY A 1 98 ? 13.584 9.722 -10.974 1.00 83.25 98 GLY A N 1
ATOM 810 C CA . GLY A 1 98 ? 13.121 8.461 -11.539 1.00 83.25 98 GLY A CA 1
ATOM 811 C C . GLY A 1 98 ? 12.579 7.487 -10.486 1.00 83.25 98 GLY A C 1
ATOM 812 O O . GLY A 1 98 ? 11.566 6.823 -10.710 1.00 83.25 98 GLY A O 1
ATOM 813 N N . LYS A 1 99 ? 13.188 7.443 -9.294 1.00 82.94 99 LYS A N 1
ATOM 814 C CA . LYS A 1 99 ? 12.666 6.675 -8.149 1.00 82.94 99 LYS A CA 1
ATOM 815 C C . LYS A 1 99 ? 11.323 7.217 -7.668 1.00 82.94 99 LYS A C 1
ATOM 817 O O . LYS A 1 99 ? 10.399 6.432 -7.472 1.00 82.94 99 LYS A O 1
ATOM 822 N N . PHE A 1 100 ? 11.197 8.537 -7.547 1.00 85.88 100 PHE A N 1
ATOM 823 C CA . PHE A 1 100 ? 9.939 9.179 -7.172 1.00 85.88 100 PHE A CA 1
ATOM 824 C C . PHE A 1 100 ? 8.820 8.851 -8.173 1.00 85.88 100 PHE A C 1
ATOM 826 O O . PHE A 1 100 ? 7.753 8.377 -7.783 1.00 85.88 100 PHE A O 1
ATOM 833 N N . ILE A 1 101 ? 9.077 9.021 -9.474 1.00 87.00 101 ILE A N 1
ATOM 834 C CA . ILE A 1 101 ? 8.106 8.715 -10.536 1.00 87.00 101 ILE A CA 1
ATOM 835 C C . ILE A 1 101 ? 7.738 7.228 -10.525 1.00 87.00 101 ILE A C 1
ATOM 837 O O . ILE A 1 101 ? 6.557 6.891 -10.581 1.00 87.00 101 ILE A O 1
ATOM 841 N N . SER A 1 102 ? 8.723 6.338 -10.388 1.00 87.12 102 SER A N 1
ATOM 842 C CA . SER A 1 102 ? 8.499 4.895 -10.259 1.00 87.12 102 SER A CA 1
ATOM 843 C C . SER A 1 102 ? 7.500 4.571 -9.148 1.00 87.12 102 SER A C 1
ATOM 845 O O . SER A 1 102 ? 6.548 3.831 -9.381 1.00 87.12 102 SER A O 1
ATOM 847 N N . GLN A 1 103 ? 7.688 5.142 -7.957 1.00 87.62 103 GLN A N 1
ATOM 848 C CA . GLN A 1 103 ? 6.808 4.909 -6.807 1.00 87.62 103 GLN A CA 1
ATOM 849 C C . GLN A 1 103 ? 5.405 5.467 -7.028 1.00 87.62 103 GLN A C 1
ATOM 851 O O . GLN A 1 103 ? 4.417 4.830 -6.657 1.00 87.62 103 GLN A O 1
ATOM 856 N N . TYR A 1 104 ? 5.311 6.648 -7.644 1.00 89.56 104 TYR A N 1
ATOM 857 C CA . TYR A 1 104 ? 4.031 7.249 -7.994 1.00 89.56 104 TYR A CA 1
ATOM 858 C C . TYR A 1 104 ? 3.263 6.338 -8.957 1.00 89.56 104 TYR A C 1
ATOM 860 O O . TYR A 1 104 ? 2.136 5.940 -8.668 1.00 89.56 104 TYR A O 1
ATOM 868 N N . ILE A 1 105 ? 3.901 5.938 -10.063 1.00 89.19 105 ILE A N 1
ATOM 869 C CA . ILE A 1 105 ? 3.281 5.123 -11.112 1.00 89.19 105 ILE A CA 1
ATOM 870 C C . ILE A 1 105 ? 2.959 3.709 -10.610 1.00 89.19 105 ILE A C 1
ATOM 872 O O . ILE A 1 105 ? 1.903 3.187 -10.963 1.00 89.19 105 ILE A O 1
ATOM 876 N N . SER A 1 106 ? 3.789 3.095 -9.756 1.00 89.19 106 SER A N 1
ATOM 877 C CA . SER A 1 106 ? 3.491 1.762 -9.197 1.00 89.19 106 SER A CA 1
ATOM 878 C C . SER A 1 106 ? 2.242 1.752 -8.313 1.00 89.19 106 SER A C 1
ATOM 880 O O . SER A 1 106 ? 1.555 0.736 -8.213 1.00 89.19 106 SER A O 1
ATOM 882 N N . THR A 1 107 ? 1.909 2.914 -7.745 1.00 89.88 107 THR A N 1
ATOM 883 C CA . THR A 1 107 ? 0.728 3.142 -6.905 1.00 89.88 107 THR A CA 1
ATOM 884 C C . THR A 1 107 ? -0.514 3.514 -7.739 1.00 89.88 107 THR A C 1
ATOM 886 O O . THR A 1 107 ? -1.630 3.539 -7.218 1.00 89.88 107 THR A O 1
ATOM 889 N N . ILE A 1 108 ? -0.372 3.788 -9.045 1.00 89.06 108 ILE A N 1
ATOM 890 C CA . ILE A 1 108 ? -1.517 4.048 -9.929 1.00 89.06 108 ILE A CA 1
ATOM 891 C C . ILE A 1 108 ? -2.245 2.732 -10.201 1.00 89.06 108 ILE A C 1
ATOM 893 O O . ILE A 1 108 ? -1.841 1.928 -11.039 1.00 89.06 108 ILE A O 1
ATOM 897 N N . GLN A 1 109 ? -3.374 2.572 -9.518 1.00 86.81 109 GLN A N 1
ATOM 898 C CA . GLN A 1 109 ? -4.362 1.536 -9.782 1.00 86.81 109 GLN A CA 1
ATOM 899 C C . GLN A 1 109 ? -5.713 2.154 -10.062 1.00 86.81 109 GLN A C 1
ATOM 901 O O . GLN A 1 109 ? -6.086 3.143 -9.427 1.00 86.81 109 GLN A O 1
ATOM 906 N N . LYS A 1 110 ? -6.441 1.548 -11.005 1.00 79.62 110 LYS A 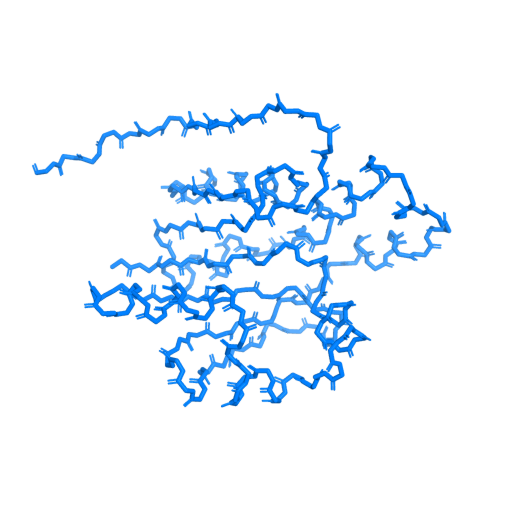N 1
ATOM 907 C CA . LYS A 1 110 ? -7.744 2.046 -11.453 1.00 79.62 110 LYS A CA 1
ATOM 908 C C . LYS A 1 110 ? -8.763 2.093 -10.313 1.00 79.62 110 LYS A C 1
ATOM 910 O O . LYS A 1 110 ? -9.559 3.019 -10.280 1.00 79.62 110 LYS A O 1
ATOM 915 N N . ASP A 1 111 ? -8.698 1.140 -9.385 1.00 88.44 111 ASP A N 1
ATOM 916 C CA . ASP A 1 111 ? -9.700 0.981 -8.328 1.00 88.44 111 ASP A CA 1
ATOM 917 C C . ASP A 1 111 ? -9.108 0.991 -6.909 1.00 88.44 111 ASP A C 1
ATOM 919 O O . ASP A 1 111 ? -9.630 0.364 -5.994 1.00 88.44 111 ASP A O 1
ATOM 923 N N . LEU A 1 112 ? -7.993 1.703 -6.688 1.00 93.06 112 LEU A N 1
ATOM 924 C CA . LEU A 1 112 ? -7.396 1.765 -5.344 1.00 93.06 112 LEU A CA 1
ATOM 925 C C . LEU A 1 112 ? -8.390 2.306 -4.305 1.00 93.06 112 LEU A C 1
ATOM 927 O O . LEU A 1 112 ? -8.470 1.782 -3.200 1.00 93.06 112 LEU A O 1
ATOM 931 N N . ALA A 1 113 ? -9.160 3.336 -4.663 1.00 95.25 113 ALA A N 1
ATOM 932 C CA . ALA A 1 113 ? -10.173 3.900 -3.781 1.00 95.25 113 ALA A CA 1
ATOM 933 C C . ALA A 1 113 ? -11.301 2.897 -3.484 1.00 95.25 113 ALA A C 1
ATOM 935 O O . ALA A 1 113 ? -11.712 2.777 -2.331 1.00 95.25 113 ALA A O 1
ATOM 936 N N . GLY A 1 114 ? -11.771 2.146 -4.488 1.00 96.31 114 GLY A N 1
ATOM 937 C CA . GLY A 1 114 ? -12.786 1.108 -4.306 1.00 96.31 114 GLY A CA 1
ATOM 938 C C . GLY A 1 114 ? -12.304 -0.032 -3.416 1.00 96.31 114 GLY A C 1
ATOM 939 O O . GLY A 1 114 ? -13.026 -0.410 -2.497 1.00 96.31 114 GLY A O 1
ATOM 940 N N . ILE A 1 115 ? -11.060 -0.492 -3.595 1.00 96.00 115 ILE A N 1
ATOM 941 C CA . ILE A 1 115 ? -10.429 -1.503 -2.731 1.00 96.00 115 ILE A CA 1
ATOM 942 C C . ILE A 1 115 ? -10.427 -1.031 -1.271 1.00 96.00 115 ILE A C 1
ATOM 944 O O . ILE A 1 115 ? -10.950 -1.719 -0.398 1.00 96.00 115 ILE A O 1
ATOM 948 N N . LEU A 1 116 ? -9.903 0.171 -1.005 1.00 97.38 116 LEU A N 1
ATOM 949 C CA . LEU A 1 116 ? -9.814 0.704 0.359 1.00 97.38 116 LEU A CA 1
ATOM 950 C C . LEU A 1 116 ? -11.188 0.960 0.986 1.00 97.38 116 LEU A C 1
ATOM 952 O O . LEU A 1 116 ? -11.370 0.732 2.183 1.00 97.38 116 LEU A O 1
ATOM 956 N N . ARG A 1 117 ? -12.160 1.408 0.185 1.00 97.25 117 ARG A N 1
ATOM 957 C CA . ARG A 1 117 ? -13.546 1.584 0.627 1.00 97.25 117 ARG A CA 1
ATOM 958 C C . ARG A 1 117 ? -14.192 0.241 0.968 1.00 97.25 117 ARG A C 1
ATOM 960 O O . ARG A 1 117 ? -14.820 0.141 2.015 1.00 97.25 117 ARG A O 1
ATOM 967 N N . GLY A 1 118 ? -14.017 -0.773 0.119 1.00 96.75 118 GLY A N 1
ATOM 968 C CA . GLY A 1 118 ? -14.527 -2.129 0.340 1.00 96.75 118 GLY A CA 1
ATOM 969 C C . GLY A 1 118 ? -13.938 -2.786 1.589 1.00 96.75 118 GLY A C 1
ATOM 970 O O . GLY A 1 118 ? -14.637 -3.505 2.295 1.00 96.75 118 GLY A O 1
ATOM 971 N N . ASP A 1 119 ? -12.687 -2.459 1.915 1.00 96.69 119 ASP A N 1
ATOM 972 C CA . ASP A 1 119 ? -12.024 -2.916 3.138 1.00 96.69 119 ASP A CA 1
ATOM 973 C C . ASP A 1 119 ? -12.427 -2.130 4.396 1.00 96.69 119 ASP A C 1
ATOM 975 O O . ASP A 1 119 ? -12.098 -2.545 5.508 1.00 96.69 119 ASP A O 1
ATOM 979 N N . GLY A 1 120 ? -13.149 -1.014 4.246 1.00 96.94 120 GLY A N 1
ATOM 980 C CA . GLY A 1 120 ? -13.562 -0.158 5.358 1.00 96.94 120 GLY A CA 1
ATOM 981 C C . GLY A 1 120 ? -12.409 0.636 5.977 1.00 96.94 120 GLY A C 1
ATOM 982 O O . GLY A 1 120 ? -12.437 0.927 7.176 1.00 96.94 120 GLY A O 1
ATOM 983 N N . ILE A 1 121 ? -11.382 0.974 5.188 1.00 98.06 121 ILE A N 1
ATOM 984 C CA . ILE A 1 121 ? -10.216 1.723 5.670 1.00 98.06 121 ILE A CA 1
ATOM 985 C C . ILE A 1 121 ? -10.624 3.136 6.090 1.00 98.06 121 ILE A C 1
ATOM 987 O O . ILE A 1 121 ? -11.172 3.907 5.306 1.00 98.06 121 ILE A O 1
ATOM 991 N N . SER A 1 122 ? -10.299 3.487 7.334 1.00 97.44 122 SER A N 1
ATOM 992 C CA . SER A 1 122 ? -10.608 4.784 7.944 1.00 97.44 122 SER A CA 1
ATOM 993 C C . SER A 1 122 ? -9.375 5.673 8.150 1.00 97.44 122 SER A C 1
ATOM 995 O O . SER A 1 122 ? -9.511 6.813 8.579 1.00 97.44 122 SER A O 1
ATOM 997 N N . LEU A 1 123 ? -8.168 5.150 7.911 1.00 97.56 123 LEU A N 1
ATOM 998 C CA . LEU A 1 123 ? -6.893 5.869 8.002 1.00 97.56 123 LEU A CA 1
ATOM 999 C C . LEU A 1 123 ? -5.857 5.180 7.107 1.00 97.56 123 LEU A C 1
ATOM 1001 O O . LEU A 1 123 ? -5.713 3.958 7.167 1.00 97.56 123 LEU A O 1
ATOM 1005 N N . ILE A 1 124 ? -5.093 5.957 6.341 1.00 97.50 124 ILE A N 1
ATOM 1006 C CA . ILE A 1 124 ? -3.918 5.460 5.613 1.00 97.50 124 ILE A CA 1
ATOM 1007 C C . ILE A 1 124 ? -2.651 5.752 6.424 1.00 97.50 124 ILE A C 1
ATOM 1009 O O . ILE A 1 124 ? -2.445 6.879 6.864 1.00 97.50 124 ILE A O 1
ATOM 1013 N N . TYR A 1 125 ? -1.787 4.753 6.584 1.00 95.88 125 TYR A N 1
ATOM 1014 C CA . TYR A 1 125 ? -0.419 4.902 7.071 1.00 95.88 125 TYR A CA 1
ATOM 1015 C C . TYR A 1 125 ? 0.551 4.603 5.926 1.00 95.88 125 TYR A C 1
ATOM 1017 O O . TYR A 1 125 ? 0.603 3.474 5.443 1.00 95.88 125 TYR A O 1
ATOM 1025 N N . ALA A 1 126 ? 1.337 5.584 5.495 1.00 93.00 126 ALA A N 1
ATOM 1026 C CA . ALA A 1 126 ? 2.399 5.383 4.512 1.00 93.00 126 ALA A CA 1
ATOM 1027 C C . ALA A 1 126 ? 3.767 5.300 5.203 1.00 93.00 126 ALA A C 1
ATOM 1029 O O . ALA A 1 126 ? 4.115 6.157 6.013 1.00 93.00 126 ALA A O 1
ATOM 1030 N N . GLN A 1 127 ? 4.565 4.287 4.862 1.00 88.00 127 GLN A N 1
ATOM 1031 C CA . GLN A 1 127 ? 5.887 4.095 5.463 1.00 88.00 127 GLN A CA 1
ATOM 1032 C C . GLN A 1 127 ? 6.873 5.233 5.146 1.00 88.00 127 GLN A C 1
ATOM 1034 O O . GLN A 1 127 ? 7.794 5.446 5.915 1.00 88.00 127 GLN A O 1
ATOM 1039 N N . GLU A 1 128 ? 6.715 5.967 4.044 1.00 83.69 128 GLU A N 1
ATOM 1040 C CA . GLU A 1 128 ? 7.647 7.042 3.684 1.00 83.69 128 GLU A CA 1
ATOM 1041 C C . GLU A 1 128 ? 6.899 8.218 3.057 1.00 83.69 128 GLU A C 1
ATOM 1043 O O . GLU A 1 128 ? 6.255 8.054 2.014 1.00 83.69 128 GLU A O 1
ATOM 1048 N N . TYR A 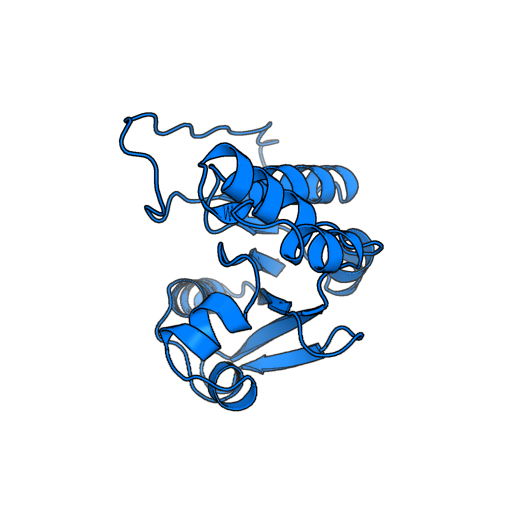1 129 ? 6.980 9.400 3.679 1.00 77.50 129 TYR A N 1
ATOM 1049 C CA . TYR A 1 129 ? 6.312 10.605 3.175 1.00 77.50 129 TYR A CA 1
ATOM 1050 C C . TYR A 1 129 ? 7.052 11.226 1.987 1.00 77.50 129 TYR A C 1
ATOM 1052 O O . TYR A 1 129 ? 6.420 11.821 1.117 1.00 77.50 129 TYR A O 1
ATOM 1060 N N . ALA A 1 130 ? 8.380 11.076 1.916 1.00 74.19 130 ALA A N 1
ATOM 1061 C CA . ALA A 1 130 ? 9.208 11.643 0.852 1.00 74.19 130 ALA A CA 1
ATOM 1062 C C . ALA A 1 130 ? 9.227 10.747 -0.402 1.00 74.19 130 ALA A C 1
ATOM 1064 O O . ALA A 1 130 ? 10.270 10.524 -1.017 1.00 74.19 130 ALA A O 1
ATOM 1065 N N . SER A 1 131 ? 8.066 10.204 -0.779 1.00 82.81 131 SER A N 1
ATOM 1066 C CA . SER A 1 131 ? 7.926 9.219 -1.853 1.00 82.81 131 SER A CA 1
ATOM 1067 C C . SER A 1 131 ? 6.814 9.593 -2.830 1.00 82.81 131 SER A C 1
ATOM 1069 O O . SER A 1 131 ? 5.794 10.174 -2.457 1.00 82.81 131 SER A O 1
ATOM 1071 N N . GLY A 1 132 ? 6.956 9.192 -4.098 1.00 84.81 132 GLY A N 1
ATOM 1072 C CA . GLY A 1 132 ? 5.877 9.370 -5.079 1.00 84.81 132 GLY A CA 1
ATOM 1073 C C . GLY A 1 132 ? 4.621 8.571 -4.713 1.00 84.81 132 GLY A C 1
ATOM 1074 O O . GLY A 1 132 ? 3.500 8.951 -5.050 1.00 84.81 132 GLY A O 1
ATOM 1075 N N . ARG A 1 133 ? 4.793 7.488 -3.947 1.00 90.50 133 ARG A N 1
ATOM 1076 C CA . ARG A 1 133 ? 3.692 6.712 -3.377 1.00 90.50 133 ARG A CA 1
ATOM 1077 C C . ARG A 1 133 ? 2.858 7.545 -2.414 1.00 90.50 133 ARG A C 1
ATOM 1079 O O . ARG A 1 133 ? 1.635 7.495 -2.508 1.00 90.50 133 ARG A O 1
ATOM 1086 N N . PHE A 1 134 ? 3.491 8.312 -1.526 1.00 91.50 134 PHE A N 1
ATOM 1087 C CA . PHE A 1 134 ? 2.772 9.167 -0.585 1.00 91.50 134 PHE A CA 1
ATOM 1088 C C . PHE A 1 134 ? 1.866 10.162 -1.310 1.00 91.50 134 PHE A C 1
ATOM 1090 O O . PHE A 1 134 ? 0.685 10.232 -0.992 1.00 91.50 134 PHE A O 1
ATOM 1097 N N . GLU A 1 135 ? 2.367 10.850 -2.338 1.00 92.00 135 GLU A N 1
ATOM 1098 C CA . GLU A 1 135 ? 1.560 11.805 -3.113 1.00 92.00 135 GLU A CA 1
ATOM 1099 C C . GLU A 1 135 ? 0.339 11.135 -3.762 1.00 92.00 135 GLU A C 1
ATOM 1101 O O . GLU A 1 135 ? -0.784 11.648 -3.703 1.00 92.00 135 GLU A O 1
ATOM 1106 N N . ARG A 1 136 ? 0.516 9.934 -4.331 1.00 93.25 136 ARG A N 1
ATOM 1107 C CA . ARG A 1 136 ? -0.607 9.189 -4.911 1.00 93.25 136 ARG A CA 1
ATOM 1108 C C . ARG A 1 136 ? -1.599 8.720 -3.844 1.00 93.25 136 ARG A C 1
ATOM 1110 O O . ARG A 1 136 ? -2.806 8.804 -4.085 1.00 93.25 136 ARG A O 1
ATOM 1117 N N . LEU A 1 137 ? -1.119 8.245 -2.693 1.00 94.31 137 LEU A N 1
ATOM 1118 C CA . LEU A 1 137 ? -1.956 7.830 -1.563 1.00 94.31 137 LEU A CA 1
ATOM 1119 C C . LEU A 1 137 ? -2.702 9.010 -0.942 1.00 94.31 137 LEU A C 1
ATOM 1121 O O . LEU A 1 137 ? -3.873 8.861 -0.617 1.00 94.31 137 LEU A O 1
ATOM 1125 N N . ALA A 1 138 ? -2.080 10.183 -0.839 1.00 94.31 138 ALA A N 1
ATOM 1126 C CA . ALA A 1 138 ? -2.712 11.403 -0.351 1.00 94.31 138 ALA A CA 1
ATOM 1127 C C . ALA A 1 138 ? -3.865 11.836 -1.268 1.00 94.31 138 ALA A C 1
ATOM 1129 O O . ALA A 1 138 ? -4.929 12.226 -0.785 1.00 94.31 138 ALA A O 1
ATOM 1130 N N . SER A 1 139 ? -3.703 11.686 -2.589 1.00 94.25 139 SER A N 1
ATOM 1131 C CA . SER A 1 139 ? -4.801 11.882 -3.542 1.00 94.25 139 SER A CA 1
ATOM 1132 C C . SER A 1 139 ? -5.955 10.899 -3.306 1.00 94.25 139 SER A C 1
ATOM 1134 O O . SER A 1 139 ? -7.109 11.318 -3.308 1.00 94.25 139 SER A O 1
ATOM 1136 N N . THR A 1 140 ? -5.668 9.612 -3.069 1.00 95.38 140 THR A N 1
ATOM 1137 C CA . THR A 1 140 ? -6.705 8.610 -2.745 1.00 95.38 140 THR A CA 1
ATOM 1138 C C . THR A 1 140 ? -7.377 8.900 -1.403 1.00 95.38 140 THR A C 1
ATOM 1140 O O . THR A 1 140 ? -8.591 8.793 -1.28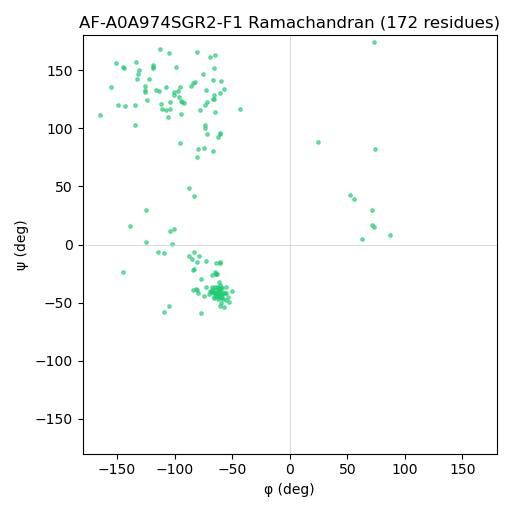6 1.00 95.38 140 THR A O 1
ATOM 1143 N N . ALA A 1 141 ? -6.609 9.297 -0.386 1.00 95.31 141 ALA A N 1
ATOM 1144 C CA . ALA A 1 141 ? -7.125 9.653 0.932 1.00 95.31 141 ALA A CA 1
ATOM 1145 C C . ALA A 1 141 ? -8.107 10.828 0.835 1.00 95.31 141 ALA A C 1
ATOM 1147 O O . ALA A 1 141 ? -9.193 10.783 1.408 1.00 95.31 141 ALA A O 1
ATOM 1148 N N . LYS A 1 142 ? -7.757 11.843 0.032 1.00 95.44 142 LYS A N 1
ATOM 1149 C CA . LYS A 1 142 ? -8.623 12.986 -0.268 1.00 95.44 142 LYS A CA 1
ATOM 1150 C C . LYS A 1 142 ? -9.912 12.564 -0.977 1.00 95.44 142 LYS A C 1
ATOM 1152 O O . LYS A 1 142 ? -10.974 13.046 -0.607 1.00 95.44 142 LYS A O 1
ATOM 1157 N N . GLU A 1 143 ? -9.831 11.670 -1.964 1.00 95.88 143 GLU A N 1
ATOM 1158 C CA . GLU A 1 143 ? -11.002 11.117 -2.666 1.00 95.88 143 GLU A CA 1
ATOM 1159 C C . GLU A 1 143 ? -11.941 10.356 -1.716 1.00 95.88 143 GLU A C 1
ATOM 1161 O O . GLU A 1 143 ? -13.161 10.460 -1.818 1.00 95.88 143 GLU A O 1
ATOM 1166 N N . LEU A 1 144 ? -11.373 9.614 -0.767 1.00 95.31 144 LEU A N 1
ATOM 1167 C CA . LEU A 1 144 ? -12.115 8.849 0.234 1.00 95.31 144 LEU A CA 1
ATOM 1168 C C . LEU A 1 144 ? -12.552 9.676 1.448 1.00 95.31 144 LEU A C 1
ATOM 1170 O O . LEU A 1 144 ? -13.279 9.160 2.292 1.00 95.31 144 LEU A O 1
ATOM 1174 N N . ASN A 1 145 ? -12.121 10.937 1.540 1.00 96.56 145 ASN A N 1
ATOM 1175 C CA . ASN A 1 145 ? -12.307 11.796 2.706 1.00 96.56 145 ASN A CA 1
ATOM 1176 C C . ASN A 1 145 ? -11.823 11.143 4.021 1.00 96.56 145 ASN A C 1
ATOM 1178 O O . ASN A 1 145 ? -12.492 11.219 5.052 1.00 96.56 145 ASN A O 1
ATOM 1182 N N . ILE A 1 146 ? -10.657 10.487 3.979 1.00 96.88 146 ILE A N 1
ATOM 1183 C CA . ILE A 1 146 ? -10.010 9.867 5.145 1.00 96.88 146 ILE A CA 1
ATOM 1184 C C . ILE A 1 146 ? -8.638 10.496 5.417 1.00 96.88 146 ILE A C 1
ATOM 1186 O O . ILE A 1 146 ? -7.975 10.969 4.490 1.00 96.88 146 ILE A O 1
ATOM 1190 N N . PRO A 1 147 ? -8.172 10.494 6.676 1.00 96.19 147 PRO A N 1
ATOM 1191 C CA . PRO A 1 147 ? -6.830 10.948 7.003 1.00 96.19 147 PRO A CA 1
ATOM 1192 C C . PRO A 1 147 ? -5.745 10.035 6.413 1.00 96.19 147 PRO A C 1
ATOM 1194 O O . PRO A 1 147 ? -5.919 8.822 6.258 1.00 96.19 147 PRO A O 1
ATOM 1197 N N . ILE A 1 148 ? -4.583 10.632 6.154 1.00 95.62 148 ILE A N 1
ATOM 1198 C CA . ILE A 1 148 ? -3.330 9.938 5.859 1.00 95.62 148 ILE A CA 1
ATOM 1199 C C . ILE A 1 148 ? -2.253 10.430 6.826 1.00 95.62 148 ILE A C 1
ATOM 1201 O O . ILE A 1 148 ? -2.090 11.632 7.031 1.00 95.62 148 ILE A O 1
ATOM 1205 N N . ILE A 1 149 ? -1.518 9.494 7.412 1.00 93.62 149 ILE A N 1
ATOM 1206 C CA . ILE A 1 149 ? -0.307 9.754 8.183 1.00 93.62 149 ILE A CA 1
ATOM 1207 C C . ILE A 1 149 ? 0.866 9.047 7.522 1.00 93.62 149 ILE A C 1
ATOM 1209 O O . ILE A 1 149 ? 0.698 8.053 6.813 1.00 93.62 149 ILE A O 1
ATOM 1213 N N . ALA A 1 150 ? 2.061 9.568 7.748 1.00 88.31 150 ALA A N 1
ATOM 1214 C CA . ALA A 1 150 ? 3.275 8.955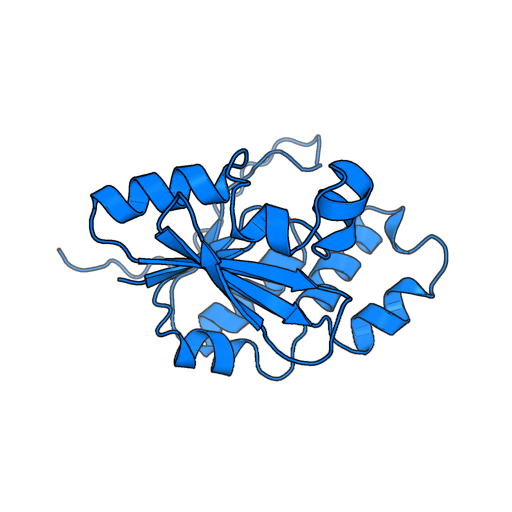 7.257 1.00 88.31 150 ALA A CA 1
ATOM 1215 C C . ALA A 1 150 ? 4.406 9.138 8.258 1.00 88.31 150 ALA A C 1
ATOM 1217 O O . ALA A 1 150 ? 4.417 10.099 9.030 1.00 88.31 150 ALA A O 1
ATOM 1218 N N . ALA A 1 151 ? 5.349 8.208 8.230 1.00 81.69 151 ALA A N 1
ATOM 1219 C CA . ALA A 1 151 ? 6.607 8.319 8.948 1.00 81.69 151 ALA A CA 1
ATOM 1220 C C . ALA A 1 151 ? 7.765 8.460 7.955 1.00 81.69 151 ALA A C 1
ATOM 1222 O O . ALA A 1 151 ? 7.589 8.288 6.752 1.00 81.69 151 ALA A O 1
ATOM 1223 N N . TYR A 1 152 ? 8.938 8.811 8.476 1.00 77.81 152 TYR A N 1
ATOM 1224 C CA . TYR A 1 152 ? 10.198 8.769 7.743 1.00 77.81 152 TYR A CA 1
ATOM 1225 C C . TYR A 1 152 ? 10.983 7.571 8.252 1.00 77.81 152 TYR A C 1
ATOM 1227 O O . TYR A 1 152 ? 11.439 7.582 9.395 1.00 77.81 152 TYR A O 1
ATOM 1235 N N . HIS A 1 153 ? 11.114 6.537 7.427 1.00 69.94 153 HIS A N 1
ATOM 1236 C CA . HIS A 1 153 ? 11.827 5.309 7.801 1.00 69.94 153 HIS A CA 1
ATOM 1237 C C . HIS A 1 153 ? 13.251 5.273 7.224 1.00 69.94 153 HIS A C 1
ATOM 1239 O O . HIS A 1 153 ? 13.922 4.246 7.262 1.00 69.94 153 HIS A O 1
ATOM 1245 N N . GLY A 1 154 ? 13.750 6.415 6.733 1.00 60.12 154 GLY A N 1
ATOM 1246 C CA . GLY A 1 154 ? 15.165 6.607 6.403 1.00 60.12 154 GLY A CA 1
ATOM 1247 C C . GLY A 1 154 ? 15.563 6.185 4.991 1.00 60.12 154 GLY A C 1
ATOM 1248 O O . GLY A 1 154 ? 16.751 6.199 4.665 1.00 60.12 154 GLY A O 1
ATOM 1249 N N . ALA A 1 155 ? 14.606 5.850 4.123 1.00 53.44 155 ALA A N 1
ATOM 1250 C CA . ALA A 1 155 ? 14.903 5.457 2.752 1.00 53.44 155 ALA A CA 1
ATOM 1251 C C . ALA A 1 155 ? 15.139 6.689 1.850 1.00 53.44 155 ALA A C 1
ATOM 1253 O O . ALA A 1 155 ? 14.329 7.029 0.997 1.00 53.44 155 ALA A O 1
ATOM 1254 N N . ALA A 1 156 ? 16.327 7.281 2.021 1.00 47.75 156 ALA A N 1
ATOM 1255 C CA . ALA A 1 156 ? 17.058 8.127 1.076 1.00 47.75 156 ALA A CA 1
ATOM 1256 C C . ALA A 1 156 ? 16.561 9.563 0.820 1.00 47.75 156 ALA A C 1
ATOM 1258 O O . ALA A 1 156 ? 16.056 9.825 -0.259 1.00 47.75 156 ALA A O 1
ATOM 1259 N N . TYR A 1 157 ? 16.918 10.509 1.702 1.00 40.03 157 TYR A N 1
ATOM 1260 C CA . TYR A 1 157 ? 17.656 11.733 1.332 1.00 40.03 157 TYR A CA 1
ATOM 1261 C C . TYR A 1 157 ? 18.539 12.196 2.503 1.00 40.03 157 TYR A C 1
ATOM 1263 O O . TYR A 1 157 ? 18.053 12.522 3.585 1.00 40.03 157 TYR A O 1
ATOM 1271 N N . ILE A 1 158 ? 19.853 12.270 2.275 1.00 39.41 158 ILE A N 1
ATOM 1272 C CA . ILE A 1 158 ? 20.761 13.091 3.083 1.00 39.41 158 ILE A CA 1
ATOM 1273 C C . ILE A 1 158 ? 20.507 14.543 2.657 1.00 39.41 158 ILE A C 1
ATOM 1275 O O . ILE A 1 158 ? 21.164 15.060 1.762 1.00 39.41 158 ILE A O 1
ATOM 1279 N N . ASN A 1 159 ? 19.475 15.166 3.220 1.00 32.91 159 ASN A N 1
ATOM 1280 C CA . ASN A 1 159 ? 19.452 16.599 3.500 1.00 32.91 159 ASN A CA 1
ATOM 1281 C C . ASN A 1 159 ? 18.295 16.876 4.461 1.00 32.91 159 ASN A C 1
ATOM 1283 O O . ASN A 1 159 ? 17.129 16.684 4.123 1.00 32.91 159 ASN A O 1
ATOM 1287 N N . GLY A 1 160 ? 18.649 17.242 5.692 1.00 35.00 160 GLY A N 1
ATOM 1288 C CA . GLY A 1 160 ? 17.746 17.341 6.831 1.00 35.00 160 GLY A CA 1
ATOM 1289 C C . GLY A 1 160 ? 16.610 18.342 6.649 1.00 35.00 160 GLY A C 1
ATOM 1290 O O . GLY A 1 160 ? 16.741 19.504 7.017 1.00 35.00 160 GLY A O 1
ATOM 1291 N N . TYR A 1 161 ? 15.456 17.846 6.211 1.00 33.47 161 TYR A N 1
ATOM 1292 C CA . TYR A 1 161 ? 14.171 18.491 6.440 1.00 33.47 161 TYR A CA 1
ATOM 1293 C C . TYR A 1 161 ? 13.172 17.438 6.897 1.00 33.47 161 TYR A C 1
ATOM 1295 O O . TYR A 1 161 ? 12.659 16.657 6.107 1.00 33.47 161 TYR A O 1
ATOM 1303 N N . CYS A 1 162 ? 12.901 17.422 8.201 1.00 31.02 162 CYS A N 1
ATOM 1304 C CA . CYS A 1 162 ? 11.732 16.762 8.758 1.00 31.02 162 CYS A CA 1
ATOM 1305 C C . CYS A 1 162 ? 10.509 17.612 8.385 1.00 31.02 162 CYS A C 1
ATOM 1307 O O . CYS A 1 162 ? 10.216 18.613 9.037 1.00 31.02 162 CYS A O 1
ATOM 1309 N N . LEU A 1 163 ? 9.832 17.270 7.290 1.00 31.91 163 LEU A N 1
ATOM 1310 C CA . LEU A 1 163 ? 8.586 17.919 6.891 1.00 31.91 163 LEU A CA 1
ATOM 1311 C C . LEU A 1 163 ? 7.412 17.093 7.423 1.00 31.91 163 LEU A C 1
ATOM 1313 O O . LEU A 1 163 ? 6.852 16.247 6.732 1.00 31.91 163 LEU A O 1
ATOM 1317 N N . LEU A 1 164 ? 6.996 17.379 8.660 1.00 30.47 164 LEU A N 1
ATOM 1318 C CA . LEU A 1 164 ? 5.646 17.052 9.125 1.00 30.47 164 LEU A CA 1
ATOM 1319 C C . LEU A 1 164 ? 4.650 17.915 8.339 1.00 30.47 164 LEU A C 1
ATOM 1321 O O . LEU A 1 164 ? 4.184 18.955 8.804 1.00 30.47 164 LEU A O 1
ATOM 1325 N N . ARG A 1 165 ? 4.321 17.508 7.110 1.00 29.86 165 ARG A N 1
ATOM 1326 C CA . ARG A 1 165 ? 3.241 18.136 6.349 1.00 29.86 165 ARG A CA 1
ATOM 1327 C C . ARG A 1 165 ? 1.915 17.572 6.856 1.00 29.86 165 ARG A C 1
ATOM 1329 O O . ARG A 1 165 ? 1.341 16.659 6.275 1.00 29.86 165 ARG A O 1
ATOM 1336 N N . SER A 1 166 ? 1.424 18.128 7.965 1.00 32.38 166 SER A N 1
ATOM 1337 C CA . SER A 1 166 ? 0.020 17.996 8.362 1.00 32.38 166 SER A CA 1
ATOM 1338 C C . SER A 1 166 ? -0.839 18.655 7.275 1.00 32.38 166 SER A C 1
ATOM 1340 O O . SER A 1 166 ? -1.088 19.863 7.303 1.00 32.38 166 SER A O 1
ATOM 1342 N N . ILE A 1 167 ? -1.294 17.880 6.291 1.00 38.50 167 ILE A N 1
ATOM 1343 C CA . ILE A 1 167 ? -2.368 18.311 5.396 1.00 38.50 167 ILE A CA 1
ATOM 1344 C C . ILE A 1 167 ? -3.654 18.244 6.227 1.00 38.50 167 ILE A C 1
ATOM 1346 O O . ILE A 1 167 ? -4.159 17.161 6.485 1.00 38.50 167 ILE A O 1
ATOM 1350 N N . ARG A 1 168 ? -4.088 19.414 6.725 1.00 28.70 168 ARG A N 1
ATOM 1351 C CA . ARG A 1 168 ? -5.269 19.670 7.577 1.00 28.70 168 ARG A CA 1
ATOM 1352 C C . ARG A 1 168 ? -5.744 18.463 8.395 1.00 28.70 168 ARG A C 1
ATOM 1354 O O . ARG A 1 168 ? -6.682 17.764 8.030 1.00 28.70 168 ARG A O 1
ATOM 1361 N N . CYS A 1 169 ? -5.155 18.334 9.577 1.00 31.48 169 CYS A N 1
ATOM 1362 C CA . CYS A 1 169 ? -5.768 17.655 10.705 1.00 31.48 169 CYS A CA 1
ATOM 1363 C C . CYS A 1 169 ? -7.072 18.396 11.071 1.00 31.48 169 CYS A C 1
ATOM 1365 O O . CYS A 1 169 ? -7.0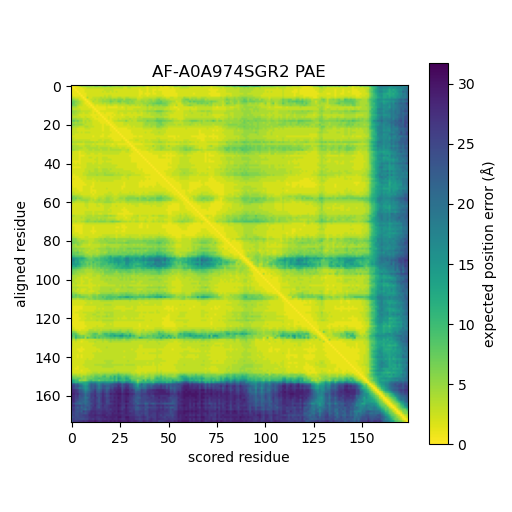44 19.425 11.750 1.00 31.48 169 CYS A O 1
ATOM 1367 N N . THR A 1 170 ? -8.225 17.944 10.576 1.00 30.69 170 THR A N 1
ATOM 1368 C CA . THR A 1 170 ? -9.504 18.296 11.204 1.00 30.69 170 THR A CA 1
ATOM 1369 C C . THR A 1 170 ? -9.492 17.670 12.590 1.00 30.69 170 THR A C 1
ATOM 1371 O O . THR A 1 170 ? -9.438 16.447 12.705 1.00 30.69 170 THR A O 1
ATOM 1374 N N . ARG A 1 171 ? -9.475 18.516 13.630 1.00 26.95 171 ARG A N 1
ATOM 1375 C CA . ARG A 1 171 ? -9.615 18.109 15.035 1.00 26.95 171 ARG A CA 1
ATOM 1376 C C . ARG A 1 171 ? -10.734 17.071 15.142 1.00 26.95 171 ARG A C 1
ATOM 1378 O O . ARG A 1 171 ? -11.883 17.392 14.851 1.00 26.95 171 ARG A O 1
ATOM 1385 N N . LEU A 1 172 ? -10.393 15.854 15.555 1.00 30.98 172 LEU A N 1
ATOM 1386 C CA . LEU A 1 172 ? -11.381 14.925 16.089 1.00 30.98 172 LEU A CA 1
ATOM 1387 C C . LEU A 1 172 ? -11.878 15.530 17.413 1.00 30.98 172 LEU A C 1
ATOM 1389 O O . LEU A 1 172 ? -11.032 15.886 18.241 1.00 30.98 172 LEU A O 1
ATOM 1393 N N . PRO A 1 173 ? -13.191 15.724 17.612 1.00 31.91 173 PRO A N 1
ATOM 1394 C CA . PRO A 1 173 ? -13.703 16.035 18.936 1.00 31.91 173 PRO A CA 1
ATOM 1395 C C . PRO A 1 173 ? -13.471 14.809 19.829 1.00 31.91 173 PRO A C 1
ATOM 1397 O O . PRO A 1 173 ? -13.781 13.684 19.429 1.00 31.91 173 PRO A O 1
ATOM 1400 N N . PHE A 1 174 ? -12.851 15.049 20.984 1.00 37.38 174 PHE A N 1
ATOM 1401 C CA . PHE A 1 174 ? -12.890 14.133 22.121 1.00 37.38 174 PHE A CA 1
ATOM 1402 C C . PHE A 1 174 ? -14.299 14.114 22.712 1.00 37.38 174 PHE A C 1
ATOM 1404 O O . PHE A 1 174 ? -14.951 15.185 22.672 1.00 37.38 174 PHE A O 1
#

Secondary structure (DSSP, 8-state):
-EEEEE-S-SSHIIIIIHHH---HHHHHHT---SHHHHHHHHHHTTT-EEEEEEEESS-SS-EEEE-TTT--EEEEEEPPHHHHHHTTSTTTTSSHHHHHHHHHHHT--TTHHHHHHHTT--EEEESBSSSHHHHHHHHHHHHHT--EEE-B---S--S---------------

Nearest PDB structures (foldseek):
  1uqt-assembly1_B  TM=5.339E-01  e=8.899E-02  Escherichia coli
  5tvg-assembly5_G  TM=4.478E-01  e=2.421E-02  Burkholderia vietnamiensis G4
  2wtx-assembly1_C  TM=5.151E-01  e=4.529E-01  Escherichia coli K-12
  3p83-assembly1_F  TM=5.763E-01  e=9.889E-01  Archaeoglobus fulgidus
  6vlh-assembly1_B  TM=4.340E-01  e=1.461E+00  Human immunodeficiency virus 1

pLDDT: mean 84.31, std 19.1, range [26.95, 98.38]

Mean predicted aligned error: 7.29 Å

Organism: NCBI:txid373687

Radius of gyration: 15.83 Å; Cα contacts (8 Å, |Δi|>4): 283; chains: 1; bounding box: 35×38×42 Å

Foldseek 3Di:
DEEEEEEQDLACCVPCCPPVVDDPCCCQEPDQPDPQLVVQLVCVVVVYAYEYEGEHCDDQDKDWGQRNPSRHIYIYHYFDPQLVVLVVDPCLCVDPVSQQVSSLRRLDDPCPLVVCVVVVHQEYEYADCSHSVVVNVVVSCVVNVHYYDYDHPPPDDPDDDPDPPPPDDPDDDD